Protein 2XS2 (pdb70)

Structure (mmCIF, N/CA/C/O backbone):
data_2XS2
#
_entry.id   2XS2
#
_cell.length_a   38.100
_cell.length_b   52.060
_cell.length_c   60.490
_cell.angle_alpha   90.00
_cell.angle_beta   90.00
_cell.angle_gamma   90.00
#
_symmetry.space_group_name_H-M   'P 21 21 21'
#
loop_
_entity.id
_entity.type
_entity.pdbx_description
1 polymer 'DELETED IN AZOOSPERMIA-LIKE'
2 polymer "5'-R(*UP*UP*GP*UP*UP*CP*UP*U)-3'"
3 non-polymer 'ZINC ION'
4 water water
#
loop_
_atom_site.group_PDB
_atom_site.id
_atom_site.type_symbol
_atom_site.label_atom_id
_atom_site.label_alt_id
_atom_site.label_comp_id
_atom_site.label_asym_id
_atom_site.label_entity_id
_atom_site.label_seq_id
_atom_site.pdbx_PDB_ins_code
_atom_site.Cartn_x
_atom_site.Cartn_y
_atom_site.Cartn_z
_atom_site.occupancy
_atom_site.B_iso_or_equiv
_atom_site.auth_seq_id
_atom_site.auth_comp_id
_atom_site.auth_asym_id
_atom_site.auth_atom_id
_atom_site.pdbx_PDB_model_num
ATOM 1 N N . LEU A 1 2 ? 20.708 51.136 7.616 0.46 23.91 32 LEU A N 1
ATOM 2 C CA . LEU A 1 2 ? 19.761 50.897 8.744 0.46 24.15 32 LEU A CA 1
ATOM 3 C C . LEU A 1 2 ? 18.342 50.902 8.214 0.46 23.82 32 LEU A C 1
ATOM 4 O O . LEU A 1 2 ? 17.877 51.958 7.759 0.46 24.05 32 LEU A O 1
ATOM 6 N N . PRO A 1 3 ? 17.644 49.747 8.318 0.63 22.85 33 PRO A N 1
ATOM 7 C CA . PRO A 1 3 ? 16.420 49.451 7.555 0.63 21.78 33 PRO A CA 1
ATOM 8 C C . PRO A 1 3 ? 15.432 50.606 7.586 0.63 20.43 33 PRO A C 1
ATOM 9 O O . PRO A 1 3 ? 15.242 51.242 8.621 0.63 20.29 33 PRO A O 1
ATOM 13 N N . GLU A 1 4 ? 14.814 50.868 6.444 0.50 18.24 34 GLU A N 1
ATOM 14 C CA . GLU A 1 4 ? 13.951 52.029 6.331 0.50 18.45 34 GLU A CA 1
ATOM 15 C C . GLU A 1 4 ? 12.618 51.639 5.757 0.50 18.35 34 GLU A C 1
ATOM 16 O O . GLU A 1 4 ? 12.456 50.625 5.100 0.50 17.33 34 GLU A O 1
ATOM 18 N N A GLY A 1 5 ? 11.594 52.435 5.970 0.34 19.32 35 GLY A N 1
ATOM 19 N N B GLY A 1 5 ? 11.670 52.500 6.071 0.66 19.47 35 GLY A N 1
ATOM 20 C CA A GLY A 1 5 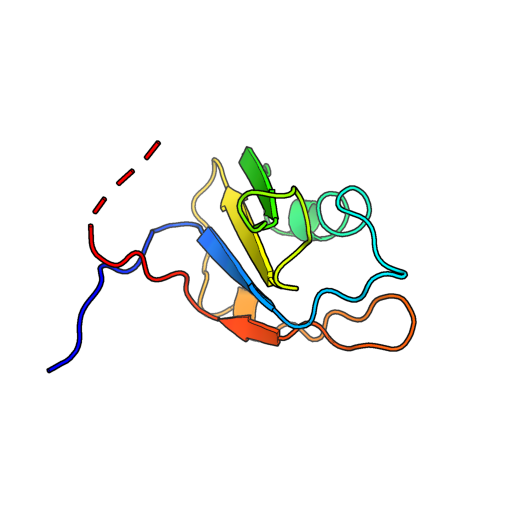? 10.370 52.139 5.240 0.34 19.22 35 GLY A CA 1
ATOM 21 C CA B GLY A 1 5 ? 10.350 52.391 5.524 0.66 18.73 35 GLY A CA 1
ATOM 22 C C A GLY A 1 5 ? 9.359 51.217 5.898 0.34 18.92 35 GLY A C 1
ATOM 23 C C B GLY A 1 5 ? 9.379 51.683 6.432 0.66 17.79 35 GLY A C 1
ATOM 24 O O A GLY A 1 5 ? 9.664 50.030 6.221 0.34 19.03 35 GLY A O 1
ATOM 25 O O B GLY A 1 5 ? 9.722 51.092 7.433 0.66 18.45 35 GLY A O 1
ATOM 26 N N . LYS A 1 6 ? 8.152 51.780 6.029 1.00 18.59 36 LYS A N 1
ATOM 27 C CA . LYS A 1 6 ? 7.048 51.192 6.721 1.00 17.14 36 LYS A CA 1
ATOM 28 C C . LYS A 1 6 ? 6.422 50.130 5.822 1.00 16.19 36 LYS A C 1
ATOM 29 O O . LYS A 1 6 ? 6.330 50.316 4.591 1.00 17.94 36 LYS A O 1
ATOM 31 N N . ILE A 1 7 ? 5.968 49.037 6.432 1.00 14.10 37 ILE A N 1
ATOM 32 C CA . ILE A 1 7 ? 5.224 47.986 5.715 1.00 14.05 37 ILE A CA 1
ATOM 33 C C . ILE A 1 7 ? 3.791 48.425 5.560 1.00 13.79 37 ILE A C 1
ATOM 34 O O . ILE A 1 7 ? 3.143 48.764 6.561 1.00 16.02 37 ILE A O 1
ATOM 39 N N . MET A 1 8 ? 3.319 48.459 4.310 1.00 13.32 38 MET A N 1
ATOM 40 C CA . MET A 1 8 ? 1.994 48.944 4.001 1.00 13.55 38 MET A CA 1
ATOM 41 C C . MET A 1 8 ? 0.972 47.804 4.155 1.00 13.43 38 MET A C 1
ATOM 42 O O . MET A 1 8 ? 1.068 46.803 3.441 1.00 13.75 38 MET A O 1
ATOM 47 N N . PRO A 1 9 ? -0.037 47.975 5.021 1.00 13.95 39 PRO A N 1
ATOM 48 C CA . PRO A 1 9 ? -0.996 46.863 5.144 1.00 13.64 39 PRO A CA 1
ATOM 49 C C . PRO A 1 9 ? -1.803 46.617 3.870 1.00 12.04 39 PRO A C 1
ATOM 50 O O . PRO A 1 9 ? -2.082 47.547 3.103 1.00 12.69 39 PRO A O 1
ATOM 54 N N . ASN A 1 10 ? -2.169 45.356 3.699 1.00 11.90 40 ASN A N 1
ATOM 55 C CA . ASN A 1 10 ? -3.130 44.966 2.661 1.00 11.85 40 ASN A CA 1
ATOM 56 C C . ASN A 1 10 ? -2.668 45.390 1.277 1.00 11.83 40 ASN A C 1
ATOM 57 O O . ASN A 1 10 ? -3.500 45.666 0.396 1.00 12.06 40 ASN A O 1
ATOM 62 N N . THR A 1 11 ? -1.341 45.356 1.066 1.00 10.86 41 THR A N 1
ATOM 63 C CA . THR A 1 11 ? -0.767 45.766 -0.197 1.00 10.61 41 THR A CA 1
ATOM 64 C C . THR A 1 11 ? 0.320 44.747 -0.518 1.00 9.69 41 THR A C 1
ATOM 65 O O . THR A 1 11 ? 1.045 44.289 0.388 1.00 10.91 41 THR A O 1
ATOM 69 N N . VAL A 1 12 ? 0.470 44.410 -1.799 1.00 10.67 42 VAL A N 1
ATOM 70 C CA . VAL A 1 12 ? 1.463 43.461 -2.271 1.00 9.91 42 VAL A CA 1
ATOM 71 C C . VAL A 1 12 ? 2.339 44.136 -3.329 1.00 10.67 42 VAL A C 1
ATOM 72 O O . VAL A 1 12 ? 1.810 44.720 -4.280 1.00 11.53 42 VAL A O 1
ATOM 76 N N . PHE A 1 13 ? 3.664 44.062 -3.165 1.00 9.76 43 PHE A N 1
ATOM 77 C CA . PHE A 1 13 ? 4.590 44.461 -4.206 1.00 9.51 43 PHE A CA 1
ATOM 78 C C . PHE A 1 13 ? 4.572 43.383 -5.292 1.00 9.77 43 PHE A C 1
ATOM 79 O O . PHE A 1 13 ? 4.657 42.171 -4.999 1.00 10.71 43 PHE A O 1
ATOM 87 N N . VAL A 1 14 ? 4.491 43.851 -6.539 1.00 11.13 44 VAL A N 1
ATOM 88 C CA . VAL A 1 14 ? 4.505 42.958 -7.706 1.00 11.38 44 VAL A CA 1
ATOM 89 C C . VAL A 1 14 ? 5.622 43.417 -8.628 1.00 11.42 44 VAL A C 1
ATOM 90 O O . VAL A 1 14 ? 5.505 44.464 -9.287 1.00 12.30 44 VAL A O 1
ATOM 94 N N . GLY A 1 15 ? 6.694 42.626 -8.678 1.00 12.79 45 GLY A N 1
ATOM 95 C CA . GLY A 1 15 ? 7.817 42.964 -9.536 1.00 14.51 45 GLY A CA 1
ATOM 96 C C . GLY A 1 15 ? 7.900 42.002 -10.694 1.00 14.54 45 GLY A C 1
ATOM 97 O O . GLY A 1 15 ? 7.118 41.041 -10.824 1.00 14.43 45 GLY A O 1
ATOM 98 N N . GLY A 1 16 ? 8.824 42.287 -11.592 1.00 15.92 46 GLY A N 1
ATOM 99 C CA . GLY A 1 16 ? 8.968 41.469 -12.774 1.00 17.87 46 GLY A CA 1
ATOM 100 C C . GLY A 1 16 ? 7.829 41.630 -13.757 1.00 17.74 46 GLY A C 1
ATOM 101 O O . GLY A 1 16 ? 7.542 40.705 -14.552 1.00 21.14 46 GLY A O 1
ATOM 102 N N . ILE A 1 17 ? 7.195 42.818 -13.743 1.00 18.40 47 ILE A N 1
ATOM 103 C CA . ILE A 1 17 ? 6.132 43.141 -14.690 1.00 19.01 47 ILE A CA 1
ATOM 104 C C . ILE A 1 17 ? 6.784 43.432 -16.059 1.00 21.14 47 ILE A C 1
ATOM 105 O O . ILE A 1 17 ? 7.625 44.314 -16.187 1.00 22.77 47 ILE A O 1
ATOM 110 N N . ASP A 1 18 ? 6.415 42.641 -17.053 1.00 24.51 48 ASP A N 1
ATOM 111 C CA . ASP A 1 18 ? 7.032 42.579 -18.372 1.00 26.88 48 ASP A CA 1
ATOM 112 C C . ASP A 1 18 ? 6.216 43.477 -19.291 1.00 27.05 48 ASP A C 1
ATOM 113 O O . ASP A 1 18 ? 5.015 43.678 -19.074 1.00 26.04 48 ASP A O 1
ATOM 118 N N . VAL A 1 19 ? 6.826 43.974 -20.369 1.00 27.95 49 VAL A N 1
ATOM 119 C CA . VAL A 1 19 ? 6.072 44.801 -21.313 1.00 29.23 49 VAL A CA 1
ATOM 120 C C . VAL A 1 19 ? 4.859 44.077 -22.018 1.00 29.31 49 VAL A C 1
ATOM 121 O O . VAL A 1 19 ? 3.877 44.729 -22.420 1.00 30.80 49 VAL A O 1
ATOM 125 N N . ARG A 1 20 ? 4.919 42.741 -22.109 1.00 28.28 50 ARG A N 1
ATOM 126 C CA . ARG A 1 20 ? 3.847 41.950 -22.721 1.00 27.64 50 ARG A CA 1
ATOM 127 C C . ARG A 1 20 ? 2.629 41.792 -21.787 1.00 25.78 50 ARG A C 1
ATOM 128 O O . ARG A 1 20 ? 1.550 41.343 -22.215 1.00 26.64 50 ARG A O 1
ATOM 136 N N . MET A 1 21 ? 2.794 42.165 -20.516 1.00 25.21 51 MET A N 1
ATOM 137 C CA . MET A 1 21 ? 1.707 42.093 -19.538 1.00 24.15 51 MET A CA 1
ATOM 138 C C . MET A 1 21 ? 0.873 43.361 -19.505 1.00 24.47 51 MET A C 1
ATOM 139 O O . MET A 1 21 ? 1.275 44.381 -20.113 1.00 27.02 51 MET A O 1
ATOM 144 N N . ASP A 1 22 ? -0.265 43.314 -18.806 1.00 24.15 52 ASP A N 1
ATOM 145 C CA A ASP A 1 22 ? -1.204 44.435 -18.673 0.36 24.50 52 ASP A CA 1
ATOM 146 C CA B ASP A 1 22 ? -1.083 44.504 -18.598 0.64 24.16 52 ASP A CA 1
ATOM 147 C C . ASP A 1 22 ? -1.742 44.549 -17.225 1.00 24.50 52 ASP A C 1
ATOM 148 O 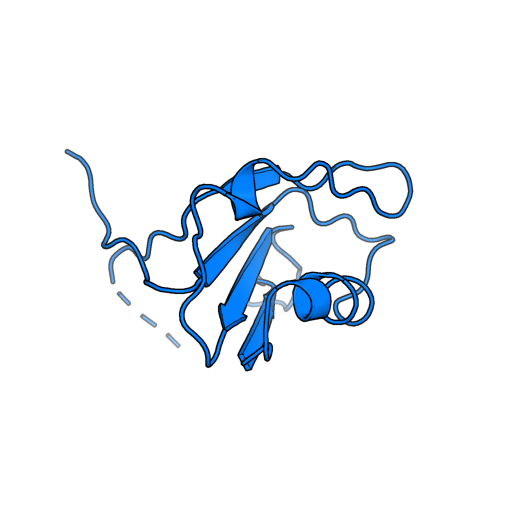O . ASP A 1 22 ? -1.778 43.560 -16.487 1.00 23.29 52 ASP A O 1
ATOM 157 N N . GLU A 1 23 ? -2.196 45.732 -16.835 1.00 25.17 53 GLU A N 1
ATOM 158 C CA A GLU A 1 23 ? -2.783 45.949 -15.527 0.57 24.98 53 GLU A CA 1
ATOM 159 C CA B GLU A 1 23 ? -2.774 45.913 -15.516 0.43 25.04 53 GLU A CA 1
ATOM 160 C C . GLU A 1 23 ? -4.049 45.102 -15.349 1.00 24.72 53 GLU A C 1
ATOM 161 O O . GLU A 1 23 ? -4.297 44.558 -14.280 1.00 24.03 53 GLU A O 1
ATOM 172 N N . THR A 1 24 ? -4.846 44.986 -16.408 1.00 23.93 54 THR A N 1
ATOM 173 C CA . THR A 1 24 ? -6.136 44.311 -16.281 1.00 23.77 54 THR A CA 1
ATOM 174 C C . THR A 1 24 ? -6.010 42.849 -15.856 1.00 20.75 54 THR A C 1
ATOM 175 O O . THR A 1 24 ? -6.784 42.380 -15.027 1.00 21.28 54 THR A O 1
ATOM 179 N N . GLU A 1 25 ? -5.037 42.123 -16.412 1.00 19.93 55 GLU A N 1
ATOM 180 C CA . GLU A 1 25 ? -4.937 40.704 -16.074 1.00 17.80 55 GLU A CA 1
ATOM 181 C C . GLU A 1 25 ? -4.419 40.566 -14.648 1.00 16.76 55 GLU A C 1
ATOM 182 O O . GLU A 1 25 ? -4.749 39.612 -13.972 1.00 15.06 55 GLU A O 1
ATOM 188 N N . ILE A 1 26 ? -3.606 41.503 -14.191 1.00 15.51 56 ILE A N 1
ATOM 189 C CA . ILE A 1 26 ? -3.138 41.479 -12.801 1.00 14.41 56 ILE A CA 1
ATOM 190 C C . ILE A 1 26 ? -4.309 41.766 -11.866 1.00 14.83 56 ILE A C 1
ATOM 191 O O . ILE A 1 26 ? -4.504 41.025 -10.887 1.00 13.89 56 ILE A O 1
ATOM 196 N N . ARG A 1 27 ? -5.085 42.805 -12.166 1.00 15.08 57 ARG A N 1
ATOM 197 C CA A ARG A 1 27 ? -6.284 43.131 -11.429 0.54 15.98 57 ARG A CA 1
ATOM 198 C CA B ARG A 1 27 ? -6.290 43.091 -11.369 0.46 16.07 57 ARG A CA 1
ATOM 199 C C . ARG A 1 27 ? -7.227 41.907 -11.308 1.00 16.50 57 ARG A C 1
ATOM 200 O O . ARG A 1 27 ? -7.760 41.578 -10.241 1.00 16.84 57 ARG A O 1
ATOM 215 N N . SER A 1 28 ? -7.471 41.258 -12.445 1.00 15.81 58 SER A N 1
ATOM 216 C CA . SER A 1 28 ? -8.482 40.194 -12.508 1.00 16.68 58 SER A CA 1
ATOM 217 C C . SER A 1 28 ? -7.987 39.027 -11.687 1.00 15.12 58 SER A C 1
ATOM 218 O O . SER A 1 28 ? -8.787 38.318 -11.075 1.00 17.41 58 SER A O 1
ATOM 221 N N . PHE A 1 29 ? -6.673 38.767 -11.709 1.00 15.18 59 PHE A N 1
ATOM 222 C CA . PHE A 1 29 ? -6.116 37.658 -10.952 1.00 13.21 59 PHE A CA 1
ATOM 223 C C . PHE A 1 29 ? -6.227 37.895 -9.462 1.00 12.71 59 PHE A C 1
ATOM 224 O O . PHE A 1 29 ? -6.669 37.033 -8.694 1.00 13.64 59 PHE A O 1
ATOM 232 N N . PHE A 1 30 ? -5.837 39.097 -9.028 1.00 13.08 60 PHE A N 1
ATOM 233 C CA . PHE A 1 30 ? -5.770 39.369 -7.609 1.00 11.10 60 PHE A CA 1
ATOM 234 C C . PHE A 1 30 ? -7.151 39.471 -6.966 1.00 11.40 60 PHE A C 1
ATOM 235 O O . PHE A 1 30 ? -7.251 39.405 -5.740 1.00 11.43 60 PHE A O 1
ATOM 243 N N . ALA A 1 31 ? -8.190 39.585 -7.784 1.00 11.61 61 ALA A N 1
ATOM 244 C CA . ALA A 1 31 ? -9.568 39.532 -7.249 1.00 11.74 61 ALA A CA 1
ATOM 245 C C . ALA A 1 31 ? -9.854 38.225 -6.509 1.00 10.88 61 ALA A C 1
ATOM 246 O O . ALA A 1 31 ? -10.797 38.178 -5.701 1.00 12.05 61 ALA A O 1
ATOM 248 N N . ARG A 1 32 ? -9.073 37.159 -6.751 1.00 11.06 62 ARG A N 1
ATOM 249 C CA . ARG A 1 32 ? -9.294 35.909 -5.991 1.00 11.54 62 ARG A CA 1
ATOM 250 C C . ARG A 1 32 ? -9.087 36.097 -4.498 1.00 10.69 62 ARG A C 1
ATOM 251 O O . ARG A 1 32 ? -9.611 35.308 -3.707 1.00 12.12 62 ARG A O 1
ATOM 259 N N . TYR A 1 33 ? -8.339 37.143 -4.129 1.00 10.43 63 TYR A N 1
ATOM 260 C CA . TYR A 1 33 ? -8.012 37.413 -2.701 1.00 11.59 63 TYR A CA 1
ATOM 261 C C . TYR A 1 33 ? -8.881 38.470 -2.059 1.00 11.36 63 TYR A C 1
ATOM 262 O O . TYR A 1 33 ? -8.847 38.664 -0.835 1.00 11.74 63 TYR A O 1
ATOM 271 N N . GLY A 1 34 ? -9.661 39.197 -2.850 1.00 12.00 64 GLY A N 1
ATOM 272 C CA . GLY A 1 34 ? -10.431 40.282 -2.266 1.00 13.37 64 GLY A CA 1
ATOM 273 C C . GLY A 1 34 ? -10.843 41.338 -3.243 1.00 10.87 64 GLY A C 1
ATOM 274 O O . GLY A 1 34 ? -10.767 41.132 -4.463 1.00 13.38 64 GLY A O 1
ATOM 275 N N . SER A 1 35 ? -11.314 42.449 -2.709 1.00 10.82 65 SER A N 1
ATOM 276 C CA . SER A 1 35 ? -11.752 43.579 -3.552 1.00 10.33 65 SER A CA 1
ATOM 277 C C . SER A 1 35 ? -10.567 44.479 -3.773 1.00 10.34 65 SER A C 1
ATOM 278 O O . SER A 1 35 ? -10.075 45.108 -2.835 1.00 11.40 65 SER A O 1
ATOM 281 N N . VAL A 1 36 ? -10.038 44.429 -4.986 1.00 10.79 66 VAL A N 1
ATOM 282 C CA . VAL A 1 36 ? -8.849 45.219 -5.337 1.00 11.45 66 VAL A CA 1
ATOM 283 C C . VAL A 1 36 ? -9.156 46.707 -5.338 1.00 11.57 66 VAL A C 1
ATOM 284 O O . VAL A 1 36 ? -10.066 47.171 -6.046 1.00 14.77 66 VAL A O 1
ATOM 288 N N . LYS A 1 37 ? -8.383 47.463 -4.576 1.00 11.33 67 LYS A N 1
ATOM 289 C CA . LYS A 1 37 ? -8.503 48.916 -4.534 1.00 14.27 67 LYS A CA 1
ATOM 290 C C . LYS A 1 37 ? -7.750 49.570 -5.701 1.00 14.70 67 LYS A C 1
ATOM 291 O O . LYS A 1 37 ? -8.322 50.343 -6.464 1.00 18.80 67 LYS A O 1
ATOM 297 N N . GLU A 1 38 ? -6.494 49.200 -5.889 1.00 15.47 68 GLU A N 1
ATOM 298 C CA . GLU A 1 38 ? -5.641 49.784 -6.898 1.00 16.57 68 GLU A CA 1
ATOM 299 C C . GLU A 1 38 ? -4.630 48.738 -7.399 1.00 14.43 68 GLU A C 1
ATOM 300 O O . GLU A 1 38 ? -4.116 47.952 -6.587 1.00 14.46 68 GLU A O 1
ATOM 306 N N . VAL A 1 39 ? -4.371 48.722 -8.723 1.00 15.14 69 VAL A N 1
ATOM 307 C CA . VAL A 1 39 ? -3.159 48.153 -9.303 1.00 15.11 69 VAL A CA 1
ATOM 308 C C . VAL A 1 39 ? -2.338 49.310 -9.844 1.00 16.02 69 VAL A C 1
ATOM 309 O O . VAL A 1 39 ? -2.725 49.933 -10.828 1.00 18.64 69 VAL A O 1
ATOM 313 N N . LYS A 1 40 ? -1.245 49.644 -9.168 1.00 14.86 70 LYS A N 1
ATOM 314 C CA . LYS A 1 40 ? -0.507 50.887 -9.437 1.00 15.85 70 LYS A CA 1
ATOM 315 C C . LYS A 1 40 ? 0.866 50.513 -9.925 1.00 16.09 70 LYS A C 1
ATOM 316 O O . LYS A 1 40 ? 1.702 50.048 -9.123 1.00 16.83 70 LYS A O 1
ATOM 322 N N . ILE A 1 41 ? 1.118 50.717 -11.221 1.00 16.11 71 ILE A N 1
ATOM 323 C CA . ILE A 1 41 ? 2.432 50.455 -11.816 1.00 16.20 71 ILE A CA 1
ATOM 324 C C . ILE A 1 41 ? 3.289 51.707 -11.689 1.00 16.49 71 ILE A C 1
ATOM 325 O O . ILE A 1 41 ? 2.808 52.812 -11.977 1.00 19.18 71 ILE A O 1
ATOM 330 N N . ILE A 1 42 ? 4.515 51.551 -11.210 1.00 13.90 72 ILE A N 1
ATOM 331 C CA . ILE A 1 42 ? 5.407 52.681 -11.022 1.00 12.66 72 ILE A CA 1
ATOM 332 C C . ILE A 1 42 ? 6.106 53.044 -12.338 1.00 13.31 72 ILE A C 1
ATOM 333 O O . ILE A 1 42 ? 6.592 52.137 -13.067 1.00 13.36 72 ILE A O 1
ATOM 338 N N . THR A 1 43 ? 6.059 54.335 -12.689 1.00 13.37 73 THR A N 1
ATOM 339 C CA . THR A 1 43 ? 6.727 54.843 -13.914 1.00 14.85 73 THR A CA 1
ATOM 340 C C . THR A 1 43 ? 7.717 55.911 -13.585 1.00 14.96 73 THR A C 1
ATOM 341 O O . THR A 1 43 ? 7.613 56.538 -12.544 1.00 16.21 73 THR A O 1
ATOM 345 N N . ASP A 1 44 ? 8.660 56.160 -14.502 1.00 14.61 74 ASP A N 1
ATOM 346 C CA . ASP A 1 44 ? 9.528 57.341 -14.374 1.00 14.86 74 ASP A CA 1
ATOM 347 C C . ASP A 1 44 ? 8.801 58.587 -14.874 1.00 15.10 74 ASP A C 1
ATOM 348 O O . ASP A 1 44 ? 7.632 58.520 -15.276 1.00 14.64 74 ASP A O 1
ATOM 353 N N . ARG A 1 45 ? 9.510 59.714 -14.854 1.00 15.28 75 ARG A N 1
ATOM 354 C CA . ARG A 1 45 ? 8.854 60.991 -15.124 1.00 16.09 75 ARG A CA 1
ATOM 355 C C . ARG A 1 45 ? 8.431 61.123 -16.592 1.00 15.61 75 ARG A C 1
ATOM 356 O O . ARG A 1 45 ? 7.629 61.983 -16.916 1.00 15.33 75 ARG A O 1
ATOM 364 N N . THR A 1 46 ? 8.982 60.271 -17.454 1.00 16.23 76 THR A N 1
ATOM 365 C CA . THR A 1 46 ? 8.605 60.260 -18.856 1.00 17.26 76 THR A CA 1
ATOM 366 C C . THR A 1 46 ? 7.557 59.189 -19.144 1.00 15.61 76 THR A C 1
ATOM 367 O O . THR A 1 46 ? 7.227 58.907 -20.305 1.00 18.38 76 THR A O 1
ATOM 371 N N . GLY A 1 47 ? 6.954 58.598 -18.100 1.00 16.79 77 GLY A N 1
ATOM 372 C CA . GLY A 1 47 ? 5.929 57.634 -18.329 1.00 16.89 77 GLY A CA 1
ATOM 373 C C . GLY A 1 47 ? 6.431 56.224 -18.608 1.00 17.32 77 GLY A C 1
ATOM 374 O O . GLY A 1 47 ? 5.629 55.358 -18.864 1.00 17.69 77 GLY A O 1
ATOM 375 N N . VAL A 1 48 ? 7.744 55.956 -18.517 1.00 16.34 78 VAL A N 1
ATOM 376 C CA . VAL A 1 48 ? 8.293 54.631 -18.785 1.00 15.85 78 VAL A CA 1
ATOM 377 C C . VAL A 1 48 ? 8.200 53.749 -17.543 1.00 16.18 78 VAL A C 1
ATOM 378 O O . VAL A 1 48 ? 8.682 54.120 -16.463 1.00 16.13 78 VAL A O 1
ATOM 382 N N . SER A 1 49 ? 7.556 52.593 -17.693 1.00 16.56 79 SER A N 1
ATOM 383 C CA . SER A 1 49 ? 7.420 51.649 -16.551 1.00 16.43 79 SER A CA 1
ATOM 384 C C . SER A 1 49 ? 8.758 51.255 -15.934 1.00 16.29 79 SER A C 1
ATOM 385 O O . SER A 1 49 ? 9.742 51.001 -16.650 1.00 17.97 79 SER A O 1
ATOM 388 N N . LYS A 1 50 ? 8.788 51.197 -14.612 1.00 14.34 80 LYS A N 1
ATOM 389 C CA . LYS A 1 50 ? 9.927 50.672 -13.917 1.00 14.53 80 LYS A CA 1
ATOM 390 C C . LYS A 1 50 ? 9.856 49.170 -13.762 1.00 14.84 80 LYS A C 1
ATOM 391 O O . LYS A 1 50 ? 10.765 48.597 -13.173 1.00 15.63 80 LYS A O 1
ATOM 397 N N . GLY A 1 51 ? 8.779 48.551 -14.237 1.00 13.88 81 GLY A N 1
ATOM 398 C CA . GLY A 1 51 ? 8.675 47.094 -14.208 1.00 14.32 81 GLY A CA 1
ATOM 399 C C . GLY A 1 51 ? 8.182 46.521 -12.875 1.00 13.22 81 GLY A C 1
ATOM 400 O O . GLY A 1 51 ? 8.303 45.303 -12.641 1.00 14.11 81 GLY A O 1
ATOM 401 N N . TYR A 1 52 ? 7.591 47.365 -12.022 1.00 12.40 82 TYR A N 1
ATOM 402 C CA . TYR A 1 52 ? 7.007 46.861 -10.778 1.00 11.80 82 TYR A CA 1
ATOM 403 C C . TYR A 1 52 ? 5.860 47.752 -10.395 1.00 11.97 82 TYR A C 1
ATOM 404 O O . TYR A 1 52 ? 5.701 48.890 -10.931 1.00 12.70 82 TYR A O 1
ATOM 413 N N . GLY A 1 53 ? 5.036 47.230 -9.472 1.00 11.78 83 GLY A N 1
ATOM 414 C CA . GLY A 1 53 ? 3.864 47.967 -9.028 1.00 11.88 83 GLY A CA 1
ATOM 415 C C . GLY A 1 53 ? 3.314 47.369 -7.758 1.00 10.94 83 GLY A C 1
ATOM 416 O O . GLY A 1 53 ? 3.986 46.557 -7.099 1.00 11.62 83 GLY A O 1
ATOM 417 N N . PHE A 1 54 ? 2.133 47.858 -7.355 1.00 11.04 84 PHE A N 1
ATOM 418 C CA . PHE A 1 54 ? 1.531 47.488 -6.088 1.00 10.98 84 PHE A CA 1
ATOM 419 C C . PHE A 1 54 ? 0.065 47.223 -6.232 1.00 11.47 84 PHE A C 1
ATOM 420 O O . PHE A 1 54 ? -0.646 48.011 -6.847 1.00 12.57 84 PHE A O 1
ATOM 428 N N . VAL A 1 55 ? -0.382 46.135 -5.620 1.00 10.60 85 VAL A N 1
ATOM 429 C CA . VAL A 1 55 ? -1.820 45.782 -5.611 1.00 10.83 85 VAL A CA 1
ATOM 430 C C . VAL A 1 55 ? -2.312 45.968 -4.186 1.00 9.83 85 VAL A C 1
ATOM 431 O O . VAL A 1 55 ? -1.760 45.377 -3.274 1.00 11.22 85 VAL A O 1
ATOM 435 N N . SER A 1 56 ? -3.296 46.836 -3.982 1.00 10.33 86 SER A N 1
ATOM 436 C CA . SER A 1 56 ? -3.853 47.031 -2.652 1.00 10.65 86 SER A CA 1
ATOM 437 C C . SER A 1 56 ? -5.303 46.582 -2.624 1.00 9.71 86 SER A C 1
ATOM 438 O O . SER A 1 56 ? -5.976 46.520 -3.671 1.00 10.88 86 SER A O 1
ATOM 441 N N . PHE A 1 57 ? -5.781 46.314 -1.401 1.00 10.22 87 PHE A N 1
ATOM 442 C CA . PHE A 1 57 ? -7.123 45.712 -1.173 1.00 11.02 87 PHE A CA 1
ATOM 443 C C . PHE A 1 57 ? -7.951 46.539 -0.210 1.00 11.60 87 PHE A C 1
ATOM 444 O O . PHE A 1 57 ? -7.393 47.147 0.732 1.00 11.95 87 PHE A O 1
ATOM 452 N N . TYR A 1 58 ? -9.277 46.529 -0.419 1.00 11.56 88 TYR A N 1
ATOM 453 C CA . TYR A 1 58 ? -10.187 47.109 0.554 1.00 11.22 88 TYR A CA 1
ATOM 454 C C . TYR A 1 58 ? -10.341 46.225 1.762 1.00 12.29 88 TYR A C 1
ATOM 455 O O . TYR A 1 58 ? -10.489 46.736 2.887 1.00 14.90 88 TYR A O 1
ATOM 464 N N . ASN A 1 59 ? -10.354 44.926 1.552 1.00 11.86 89 ASN A N 1
ATOM 465 C CA . ASN A 1 59 ? -10.455 43.969 2.648 1.00 10.78 89 ASN A CA 1
ATOM 466 C C . ASN A 1 59 ? -9.076 43.655 3.266 1.00 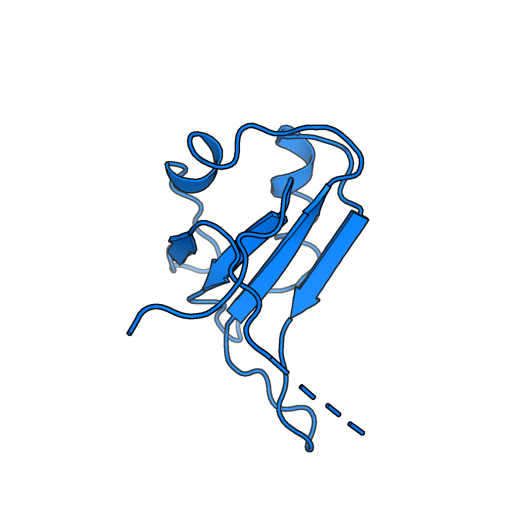11.52 89 ASN A C 1
ATOM 467 O O . ASN A 1 59 ? -8.056 43.908 2.636 1.00 12.64 89 ASN A O 1
ATOM 472 N N . ASP A 1 60 ? -9.068 43.123 4.481 1.00 11.98 90 ASP A N 1
ATOM 473 C CA . ASP A 1 60 ? -7.854 42.553 5.047 1.00 11.67 90 ASP A CA 1
ATOM 474 C C . ASP A 1 60 ? -7.459 41.285 4.343 1.00 11.98 90 ASP A C 1
ATOM 475 O O . ASP A 1 60 ? -8.255 40.372 4.184 1.00 11.71 90 ASP A O 1
ATOM 480 N N . VAL A 1 61 ? -6.218 41.241 3.867 1.00 12.44 91 VAL A N 1
ATOM 481 C CA . VAL A 1 61 ? -5.655 40.057 3.245 1.00 12.60 91 VAL A CA 1
ATOM 482 C C . VAL A 1 61 ? -4.449 39.600 4.052 1.00 12.17 91 VAL A C 1
ATOM 483 O O . VAL A 1 61 ? -3.850 40.396 4.777 1.00 13.58 91 VAL A O 1
ATOM 487 N N . ASP A 1 62 ? -4.092 38.321 3.886 1.00 12.69 92 ASP A N 1
ATOM 488 C CA . ASP A 1 62 ? -2.850 37.827 4.502 1.00 12.40 92 ASP A CA 1
ATOM 489 C C . ASP A 1 62 ? -1.768 37.976 3.407 1.00 12.47 92 ASP A C 1
ATOM 490 O O . ASP A 1 62 ? -1.588 37.102 2.555 1.00 12.23 92 ASP A O 1
ATOM 495 N N . VAL A 1 63 ? -0.993 39.053 3.503 1.00 11.91 93 VAL A N 1
ATOM 496 C CA . VAL A 1 63 ? 0.032 39.343 2.519 1.00 12.06 93 VAL A CA 1
ATOM 497 C C . VAL A 1 63 ? 1.052 38.195 2.486 1.00 11.62 93 VAL A C 1
ATOM 498 O O . VAL A 1 63 ? 1.580 37.849 1.428 1.00 12.88 93 VAL A O 1
ATOM 502 N N . GLN A 1 64 ? 1.431 37.685 3.663 1.00 12.31 94 GLN A N 1
ATOM 503 C CA A GLN A 1 64 ? 2.411 36.604 3.733 0.54 12.90 94 GLN A CA 1
ATOM 504 C CA B GLN A 1 64 ? 2.403 36.584 3.733 0.46 13.25 94 GLN A CA 1
ATOM 505 C C . GLN A 1 64 ? 1.965 35.415 2.878 1.00 13.00 94 GLN A C 1
ATOM 506 O O . GLN A 1 64 ? 2.757 34.799 2.181 1.00 14.52 94 GLN A O 1
ATOM 517 N N . LYS A 1 65 ? 0.695 35.040 2.959 1.00 13.18 95 LYS A N 1
ATOM 518 C CA . LYS A 1 65 ? 0.190 33.974 2.131 1.00 14.15 95 LYS A CA 1
ATOM 519 C C . LYS A 1 65 ? 0.130 34.332 0.640 1.00 12.97 95 LYS A C 1
ATOM 520 O O . LYS A 1 65 ? 0.536 33.534 -0.220 1.00 14.33 95 LYS A O 1
ATOM 526 N N . ILE A 1 66 ? -0.328 35.550 0.331 1.00 12.96 96 ILE A N 1
ATOM 527 C CA . ILE A 1 66 ? -0.371 35.958 -1.081 1.00 13.75 96 ILE A CA 1
ATOM 528 C C . ILE A 1 66 ? 0.996 35.863 -1.759 1.00 12.82 96 ILE A C 1
ATOM 529 O O . ILE A 1 66 ? 1.110 35.415 -2.895 1.00 13.69 96 ILE A O 1
ATOM 534 N N . VAL A 1 67 ? 2.025 36.334 -1.043 1.00 11.78 97 VAL A N 1
ATOM 535 C CA . VAL A 1 67 ? 3.351 36.370 -1.669 1.00 13.06 97 VAL A CA 1
ATOM 536 C C . VAL A 1 67 ? 3.948 34.993 -1.933 1.00 13.49 97 VAL A C 1
ATOM 537 O O . VAL A 1 67 ? 4.904 34.903 -2.671 1.00 13.99 97 VAL A O 1
ATOM 541 N N . GLU A 1 68 ? 3.341 33.934 -1.390 1.00 12.72 98 GLU A N 1
ATOM 542 C CA . GLU A 1 68 ? 3.727 32.567 -1.717 1.00 13.97 98 GLU A CA 1
ATOM 543 C C . GLU A 1 68 ? 3.240 32.122 -3.092 1.00 14.45 98 GLU A C 1
ATOM 544 O O . GLU A 1 68 ? 3.682 31.074 -3.576 1.00 16.95 98 GLU A O 1
ATOM 550 N N . SER A 1 69 ? 2.294 32.860 -3.660 1.00 15.27 99 SER A N 1
ATOM 551 C CA . SER A 1 69 ? 1.654 32.402 -4.914 1.00 16.51 99 SER A CA 1
ATOM 552 C C . SER A 1 69 ? 2.602 32.396 -6.107 1.00 14.35 99 SER A C 1
ATOM 553 O O . SER A 1 69 ? 3.421 33.288 -6.246 1.00 14.87 99 SER A O 1
ATOM 556 N N . GLN A 1 70 ? 2.459 31.403 -6.972 1.00 16.18 100 GLN A N 1
ATOM 557 C CA . GLN A 1 70 ? 3.206 31.336 -8.212 1.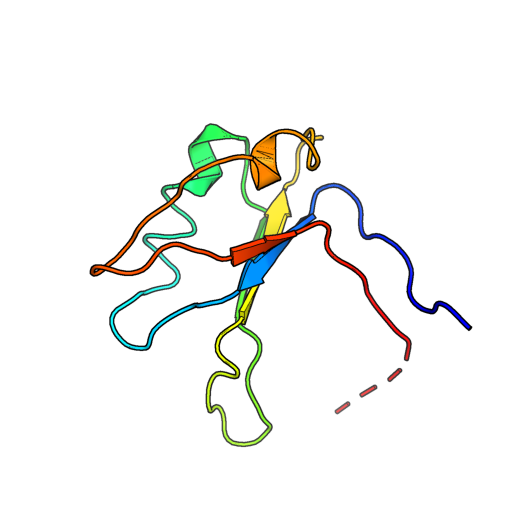00 16.78 100 GLN A CA 1
ATOM 558 C C . GLN A 1 70 ? 2.275 31.852 -9.287 1.00 17.17 100 GLN A C 1
ATOM 559 O O . GLN A 1 70 ? 1.327 31.147 -9.689 1.00 19.69 100 GLN A O 1
ATOM 565 N N . ILE A 1 71 ? 2.475 33.098 -9.689 1.00 15.71 101 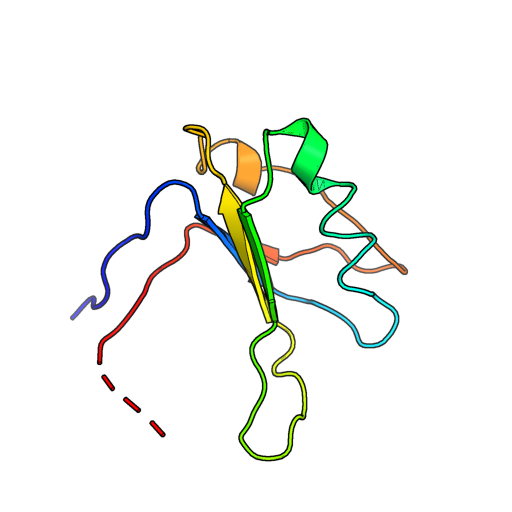ILE A N 1
ATOM 566 C CA . ILE A 1 71 ? 1.573 33.775 -10.628 1.00 16.28 101 ILE A CA 1
ATOM 567 C C . ILE A 1 71 ? 2.401 34.059 -11.888 1.00 15.96 101 ILE A C 1
ATOM 568 O O . ILE A 1 71 ? 3.350 34.833 -11.845 1.00 16.19 101 ILE A O 1
ATOM 573 N N . ASN A 1 72 ? 2.027 33.435 -13.009 1.00 16.62 102 ASN A N 1
ATOM 574 C CA . ASN A 1 72 ? 2.706 33.669 -14.271 1.00 17.55 102 ASN A CA 1
ATOM 575 C C . ASN A 1 72 ? 1.811 34.392 -15.282 1.00 16.12 102 ASN A C 1
ATOM 576 O O . ASN A 1 72 ? 0.624 34.102 -15.381 1.00 18.19 102 ASN A O 1
ATOM 581 N N . PHE A 1 73 ? 2.409 35.332 -16.026 1.00 16.34 103 PHE A N 1
ATOM 582 C CA . PHE A 1 73 ? 1.773 35.920 -17.199 1.00 15.82 103 PHE A CA 1
ATOM 583 C C . PHE A 1 73 ? 2.805 36.020 -18.319 1.00 16.64 103 PHE A C 1
ATOM 584 O O . PHE A 1 73 ? 3.933 36.427 -18.074 1.00 17.32 103 PHE A O 1
ATOM 592 N N . HIS A 1 74 ? 2.407 35.703 -19.558 1.00 17.72 104 HIS A N 1
ATOM 593 C CA . HIS A 1 74 ? 3.257 35.943 -20.734 1.00 18.56 104 HIS A CA 1
ATOM 594 C C . HIS A 1 74 ? 4.646 35.339 -20.588 1.00 19.98 104 HIS A C 1
ATOM 595 O O . HIS A 1 74 ? 5.654 35.959 -20.977 1.00 20.45 104 HIS A O 1
ATOM 602 N N . GLY A 1 75 ? 4.696 34.135 -20.021 1.00 19.72 105 GLY A N 1
ATOM 603 C CA . GLY A 1 75 ? 5.964 33.401 -19.875 1.00 20.72 105 GLY A CA 1
ATOM 604 C C . GLY A 1 75 ? 6.892 33.840 -18.748 1.00 21.84 105 GLY A C 1
ATOM 605 O O . GLY A 1 75 ? 8.040 33.362 -18.668 1.00 24.38 105 GLY A O 1
ATOM 606 N N . LYS A 1 76 ? 6.394 34.710 -17.857 1.00 20.68 106 LYS A N 1
ATOM 607 C CA . LYS A 1 76 ? 7.230 35.263 -16.801 1.00 20.89 106 LYS A CA 1
ATOM 608 C C . LYS A 1 76 ? 6.510 35.118 -15.441 1.00 19.55 106 LYS A C 1
ATOM 609 O O . LYS A 1 76 ? 5.279 35.279 -15.345 1.00 20.04 106 LYS A O 1
ATOM 615 N N . LYS A 1 77 ? 7.270 34.830 -14.392 1.00 18.18 107 LYS A N 1
ATOM 616 C CA . LYS A 1 77 ? 6.725 34.652 -13.049 1.00 16.75 107 LYS A CA 1
ATOM 617 C C . LYS A 1 77 ? 6.839 35.965 -12.293 1.00 15.95 107 LYS A C 1
ATOM 618 O O . LYS A 1 77 ? 7.916 36.545 -12.185 1.00 17.90 107 LYS A O 1
ATOM 624 N N . LEU A 1 78 ? 5.713 36.437 -11.736 1.00 13.63 108 LEU A N 1
ATOM 625 C CA . LEU A 1 78 ? 5.738 37.648 -10.947 1.00 13.17 108 LEU A CA 1
ATOM 626 C C . LEU A 1 78 ? 6.561 37.487 -9.690 1.00 12.32 108 LEU A C 1
ATOM 627 O O . LEU A 1 78 ? 6.556 36.416 -9.055 1.00 13.39 108 LEU A O 1
ATOM 632 N N . LYS A 1 79 ? 7.252 38.565 -9.335 1.00 11.58 109 LYS A N 1
ATOM 633 C CA . LYS A 1 79 ? 8.129 38.568 -8.158 1.00 12.18 109 LYS A CA 1
ATOM 634 C C . LYS A 1 79 ? 7.434 39.314 -7.018 1.00 12.21 109 LYS A C 1
ATOM 635 O O . LYS A 1 79 ? 7.315 40.543 -7.062 1.00 14.00 109 LYS A O 1
ATOM 641 N N . LEU A 1 80 ? 6.963 38.578 -6.023 1.00 11.03 110 LEU A N 1
ATOM 642 C CA . LEU A 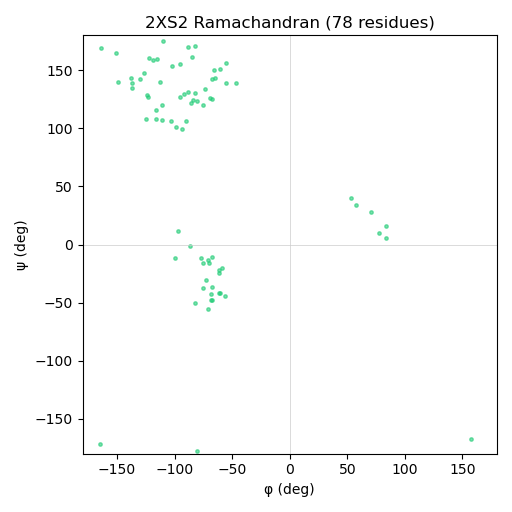1 80 ? 6.055 39.157 -5.048 1.00 10.92 110 LEU A 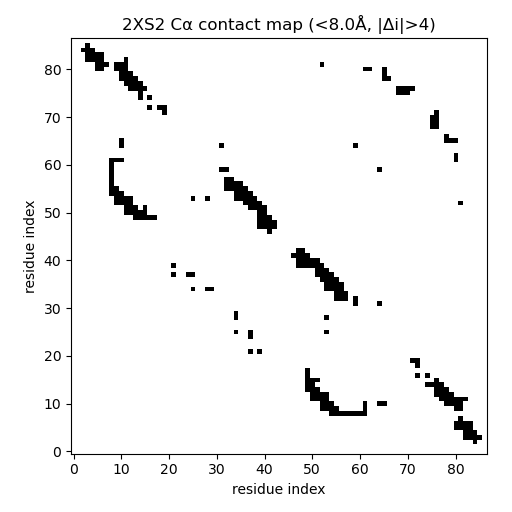CA 1
ATOM 643 C C . LEU A 1 80 ? 6.769 39.479 -3.750 1.00 10.81 110 LEU A C 1
ATOM 644 O O . LEU A 1 80 ? 7.728 38.795 -3.370 1.00 13.73 110 LEU A O 1
ATOM 649 N N . GLY A 1 81 ? 6.267 40.456 -3.010 1.00 9.66 111 GLY A N 1
ATOM 650 C CA . GLY A 1 81 ? 6.827 40.701 -1.666 1.00 9.66 111 GLY A CA 1
ATOM 651 C C . GLY A 1 81 ? 5.883 41.574 -0.844 1.00 9.25 111 GLY A C 1
ATOM 652 O O . GLY A 1 81 ? 4.979 42.209 -1.393 1.00 10.07 111 GLY A O 1
ATOM 653 N N . PRO A 1 82 ? 6.134 41.701 0.472 1.00 10.07 112 PRO A N 1
ATOM 654 C CA . PRO A 1 82 ? 5.411 42.736 1.233 1.00 9.99 112 PRO A CA 1
ATOM 655 C C . PRO A 1 82 ? 5.749 44.114 0.644 1.00 10.02 112 PRO A C 1
ATOM 656 O O . PRO A 1 82 ? 6.836 44.318 0.069 1.00 11.38 112 PRO A O 1
ATOM 660 N N . ALA A 1 83 ? 4.805 45.064 0.755 1.00 9.73 113 ALA A N 1
ATOM 661 C CA . ALA A 1 83 ? 5.002 46.408 0.188 1.00 9.85 113 ALA A CA 1
ATOM 662 C C . ALA A 1 83 ? 5.611 47.279 1.273 1.00 10.67 1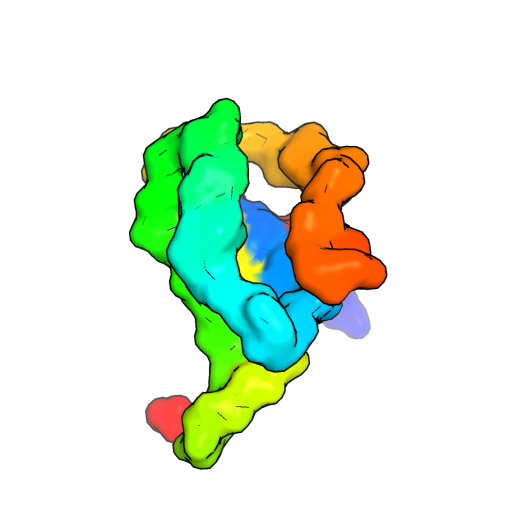13 ALA A C 1
ATOM 663 O O . ALA A 1 83 ? 5.041 47.390 2.371 1.00 12.21 113 ALA A O 1
ATOM 665 N N . ILE A 1 84 ? 6.698 47.960 0.926 1.00 11.61 114 ILE A N 1
ATOM 666 C CA . ILE A 1 84 ? 7.422 48.843 1.854 1.00 12.70 114 ILE A CA 1
ATOM 667 C C . ILE A 1 84 ? 7.486 50.246 1.221 1.00 13.12 114 ILE A C 1
ATOM 668 O O . ILE A 1 84 ? 7.855 50.373 0.023 1.00 12.71 114 ILE A O 1
ATOM 673 N N . ARG A 1 85 ? 7.040 51.256 1.992 1.00 14.85 115 ARG A N 1
ATOM 674 C CA A ARG A 1 85 ? 7.062 52.660 1.539 0.65 16.72 115 ARG A CA 1
ATOM 675 C CA B ARG A 1 85 ? 7.048 52.656 1.551 0.35 17.63 115 ARG A CA 1
ATOM 676 C C . ARG A 1 85 ? 8.118 53.393 2.306 1.00 18.70 115 ARG A C 1
ATOM 677 O O . ARG A 1 85 ? 8.042 53.530 3.530 1.00 18.70 115 ARG A O 1
ATOM 692 N N . LYS A 1 86 ? 9.145 53.803 1.576 1.00 20.85 116 LYS A N 1
ATOM 693 C CA . LYS A 1 86 ? 10.160 54.684 2.134 1.00 24.38 116 LYS A CA 1
ATOM 694 C C . LYS A 1 86 ? 9.670 56.164 2.084 1.00 27.10 116 LYS A C 1
ATOM 695 O O . LYS A 1 86 ? 8.626 56.484 1.495 1.00 27.13 116 LYS A O 1
ATOM 701 N N . GLN A 1 87 ? 10.415 57.050 2.721 1.00 30.95 117 GLN A N 1
ATOM 702 C CA . GLN A 1 87 ? 10.169 58.491 2.600 1.00 32.24 117 GLN A CA 1
ATOM 703 C C . GLN A 1 87 ? 10.168 58.966 1.146 1.00 32.61 117 GLN A C 1
ATOM 704 O O . GLN A 1 87 ? 10.944 58.470 0.305 1.00 35.11 117 GLN A O 1
ATOM 706 N N . HIS A 1 93 ? 6.534 67.271 -7.133 0.75 25.20 123 HIS A N 1
ATOM 707 C CA . HIS A 1 93 ? 5.856 66.272 -7.953 0.75 23.43 123 HIS A CA 1
ATOM 708 C C . HIS A 1 93 ? 6.832 65.360 -8.678 0.75 23.62 123 HIS A C 1
ATOM 709 O O . HIS A 1 93 ? 6.744 64.138 -8.555 0.75 25.06 123 HIS A O 1
ATOM 716 N N . VAL A 1 94 ? 7.749 65.956 -9.444 0.75 24.28 124 VAL A N 1
#

InterPro domains:
  IPR000504 RNA recognition motif domain [PF00076] (42-108)
  IPR000504 RNA recognition motif domain [PS50102] (40-115)
  IPR000504 RNA recognition motif domain [SM00360] (41-111)
  IPR012677 Nucleotide-binding alpha-beta plait domain superfamily [G3DSA:3.30.70.330] (31-132)
  IPR035979 RNA-binding domain superfamily [SSF54928] (27-120)
  IPR037551 DAZ, RNA recognition motif, vertebrates [cd12672] (35-116)
  IPR043628 DAZ domain [PF18872] (171-190)
  IPR043628 DAZ domain [PS51890] (167-190)

CATH classification: 3.30.70.330

Nearest PDB structures (foldseek):
  2xsf-assembly1_A  TM=8.882E-01  e=2.209E-13  Mus musculus
  5iqq-assembly1_D  TM=8.953E-01  e=7.449E-06  Homo sapiens
  2ywk-assembly1_A  TM=8.896E-01  e=8.446E-06  Homo sapiens
  2do4-assembly1_A  TM=8.190E-01  e=9.577E-06  Homo sapiens
  2do0-assembly1_A  TM=7.842E-01  e=3.029E-04  Homo sapiens

GO terms:
  GO:0005737 cytoplasm (C, IDA)
  GO:0005840 ribosome (C, IDA)
  GO:0003730 mRNA 3'-UTR binding (F, IDA)
  GO:0001556 oocyte maturation (P, IMP)
  GO:0045836 positive regulation of meiotic nuclear division (P, IMP)
  GO:0007147 female meiosis II (P, IMP)
  GO:0007281 germ cell development (P, IMP)
  GO:0005515 protein binding (F, IPI)
  GO:0042802 identical protein binding (F, IPI)
  GO:0005634 nucleus (C, IDA)
  GO:0008494 translation activator activity (F, IDA)
  GO:0045948 positive regulation of translational initiation (P, IDA)

Radius of gyration: 12.84 Å; Cα contacts (8 Å, |Δi|>4): 156; chains: 1; bounding box: 32×35×32 Å

Sequence (87 aa):
LPEGGKIMPNTVFVGGIDVRMDDEETEIRRSFFARYGSVKEVKIITDRTGVSKGYGFVSFYNDVDVQQKIVESQINFHGKKLKLGPAIRRKQH

Organism: Mus musculus (NCBI:txid10090)

Solvent-accessible surface area: 6144 Å² total

Foldseek 3Di:
DDFFDFDFQKKKWAQQDPVDDQVVVLVVCCVFAAWDDWAFDAPPVRHTPRMTMIGHPDGGDQVVVQVDFDDDPHTTIHMDTDTDGDD

Secondary structure (P-SEA, 3-state):
cbbbbbbccbbbbccccccccaaaaaaaaccccccccbbbbbcccccccccbbbbbccccaaaaaaacccccccccccccccccccc

B-factor: mean 20.14, std 9.87, range [9.25, 91.36]